Protein AF-A0A438FDI3-F1 (afdb_monomer_lite)

Foldseek 3Di:
DDDVVVVVVVVVVCVPCVVVVVCPPADPVRVCVVVVNDPPPCPPVVNDDPPPVVVVVVVVDDDDPPDPD

Structure (mmCIF, N/CA/C/O backbone):
data_AF-A0A438FDI3-F1
#
_entry.id   AF-A0A438FDI3-F1
#
loop_
_atom_site.group_PDB
_atom_site.id
_atom_site.type_symbol
_atom_site.label_atom_id
_atom_site.label_alt_id
_atom_site.label_comp_id
_atom_site.label_asym_id
_atom_site.label_entity_id
_atom_site.label_seq_id
_atom_site.pdbx_PDB_ins_code
_atom_site.Cartn_x
_atom_site.Cartn_y
_atom_site.Cartn_z
_atom_site.occupancy
_atom_site.B_iso_or_equiv
_atom_site.auth_seq_id
_atom_site.auth_comp_id
_atom_site.auth_asym_id
_atom_site.auth_atom_id
_atom_site.pdbx_PDB_model_num
ATOM 1 N N . MET A 1 1 ? 10.129 -13.571 -43.809 1.00 46.88 1 MET A N 1
ATOM 2 C CA . MET A 1 1 ? 10.529 -12.227 -44.277 1.00 46.88 1 MET A CA 1
ATOM 3 C C . MET A 1 1 ? 9.626 -11.178 -43.624 1.00 46.88 1 MET A C 1
ATOM 5 O O . MET A 1 1 ? 8.701 -10.723 -44.266 1.00 46.88 1 MET A O 1
ATOM 9 N N . ALA A 1 2 ? 9.818 -10.876 -42.330 1.00 51.59 2 ALA A N 1
ATOM 10 C CA . ALA A 1 2 ? 9.134 -9.790 -41.597 1.00 51.59 2 ALA A CA 1
ATOM 11 C C . ALA A 1 2 ? 9.632 -9.746 -40.134 1.00 51.59 2 ALA A C 1
ATOM 13 O O . ALA A 1 2 ? 8.958 -10.227 -39.233 1.00 51.59 2 ALA A O 1
ATOM 14 N N . THR A 1 3 ? 10.839 -9.237 -39.874 1.00 54.62 3 THR A N 1
ATOM 15 C CA . THR A 1 3 ? 11.379 -9.133 -38.493 1.00 54.62 3 THR A CA 1
ATOM 16 C C . THR A 1 3 ? 12.179 -7.852 -38.253 1.00 54.62 3 THR A C 1
ATOM 18 O O . THR A 1 3 ? 12.889 -7.728 -37.261 1.00 54.62 3 THR A O 1
ATOM 21 N N . ASN A 1 4 ? 12.093 -6.887 -39.168 1.00 61.09 4 ASN A N 1
ATOM 22 C CA . ASN A 1 4 ? 12.930 -5.688 -39.113 1.00 61.09 4 ASN A CA 1
ATOM 23 C C . ASN A 1 4 ? 12.187 -4.531 -38.429 1.00 61.09 4 ASN A C 1
ATOM 25 O O . ASN A 1 4 ? 12.797 -3.7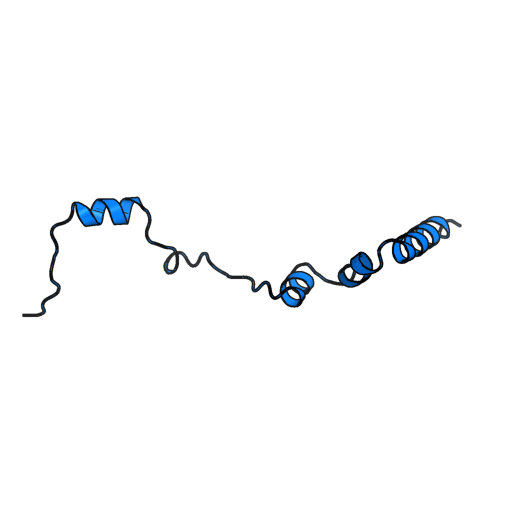72 -37.683 1.00 61.09 4 ASN A O 1
ATOM 29 N N . SER A 1 5 ? 10.863 -4.448 -38.603 1.00 56.75 5 SER A N 1
ATOM 30 C CA . SER A 1 5 ? 10.033 -3.348 -38.092 1.00 56.75 5 SER A CA 1
ATOM 31 C C . SER A 1 5 ? 9.855 -3.365 -36.569 1.00 56.75 5 SER A C 1
ATOM 33 O O . SER A 1 5 ? 9.925 -2.314 -35.938 1.00 56.75 5 SER A O 1
ATOM 35 N N . THR A 1 6 ? 9.704 -4.539 -35.945 1.00 60.22 6 THR A N 1
ATOM 36 C CA . THR A 1 6 ? 9.606 -4.674 -34.476 1.00 60.22 6 THR A CA 1
ATOM 37 C C . THR A 1 6 ? 10.934 -4.368 -33.784 1.00 60.22 6 THR A C 1
ATOM 39 O O . THR A 1 6 ? 10.965 -3.723 -32.738 1.00 60.22 6 THR A O 1
ATOM 42 N N . LYS A 1 7 ? 12.052 -4.762 -34.404 1.00 59.56 7 LYS A N 1
ATOM 43 C CA . LYS A 1 7 ? 13.408 -4.529 -33.890 1.00 59.56 7 LYS A CA 1
ATOM 44 C C . LYS A 1 7 ? 13.830 -3.062 -34.008 1.00 59.56 7 LYS A C 1
ATOM 46 O O . LYS A 1 7 ? 14.539 -2.562 -33.135 1.00 59.56 7 LYS A O 1
ATOM 51 N N . LEU A 1 8 ? 13.378 -2.367 -35.055 1.00 61.34 8 LEU A N 1
ATOM 52 C CA . LEU A 1 8 ? 13.544 -0.918 -35.208 1.00 61.34 8 LEU A CA 1
ATOM 53 C C . LEU A 1 8 ? 12.703 -0.151 -34.185 1.00 61.34 8 LEU A C 1
ATOM 55 O O . LEU A 1 8 ? 13.220 0.759 -33.549 1.00 61.34 8 LEU A O 1
ATOM 59 N N . ASN A 1 9 ? 11.451 -0.562 -33.968 1.00 64.00 9 ASN A N 1
ATOM 60 C CA . ASN A 1 9 ? 10.574 0.070 -32.987 1.00 64.00 9 ASN A CA 1
ATOM 61 C C . ASN A 1 9 ? 11.124 -0.072 -31.558 1.00 64.00 9 ASN A C 1
ATOM 63 O O . ASN A 1 9 ? 11.226 0.924 -30.851 1.00 64.00 9 ASN A O 1
ATOM 67 N N . LEU A 1 10 ? 11.611 -1.263 -31.186 1.00 66.12 10 LEU A N 1
ATOM 68 C CA . LEU A 1 10 ? 12.270 -1.483 -29.898 1.00 66.12 10 LEU A CA 1
ATOM 69 C C . LEU A 1 10 ? 13.547 -0.642 -29.755 1.00 66.12 10 LEU A C 1
ATOM 71 O O . LEU A 1 10 ? 13.767 -0.037 -28.712 1.00 66.12 10 LEU A O 1
ATOM 75 N N . LYS A 1 11 ? 14.373 -0.546 -30.808 1.00 67.38 11 LYS A N 1
ATOM 76 C CA . LYS A 1 11 ? 15.608 0.251 -30.764 1.00 67.38 11 LYS A CA 1
ATOM 77 C C . LYS A 1 11 ? 15.341 1.756 -30.638 1.00 67.38 11 LYS A C 1
ATOM 79 O O . LYS A 1 11 ? 16.072 2.433 -29.921 1.00 67.38 11 LYS A O 1
ATOM 84 N N . VAL A 1 12 ? 14.294 2.262 -31.288 1.00 68.94 12 VAL A N 1
ATOM 85 C CA . VAL A 1 12 ? 13.827 3.647 -31.123 1.00 68.94 12 VAL A CA 1
ATOM 86 C C . VAL A 1 12 ? 13.259 3.850 -29.716 1.00 68.94 12 VAL A C 1
ATOM 88 O O . VAL A 1 12 ? 13.580 4.836 -29.063 1.00 68.94 12 VAL A O 1
ATOM 91 N N . PHE A 1 13 ? 12.501 2.891 -29.187 1.00 65.62 13 PHE A N 1
ATOM 92 C CA . PHE A 1 13 ? 11.942 2.969 -27.838 1.00 65.62 13 PHE A CA 1
ATOM 93 C C . PHE A 1 13 ? 13.031 3.033 -26.750 1.00 65.62 13 PHE A C 1
ATOM 95 O O . PHE A 1 13 ? 12.960 3.880 -25.858 1.00 65.62 13 PHE A O 1
ATOM 102 N N . CYS A 1 14 ? 14.096 2.227 -26.876 1.00 64.19 14 CYS A N 1
ATOM 103 C CA . CYS A 1 14 ? 15.265 2.283 -25.989 1.00 64.19 14 CYS A CA 1
ATOM 104 C C . CYS A 1 14 ? 15.979 3.643 -26.008 1.00 64.19 14 CYS A C 1
ATOM 106 O O . CYS A 1 14 ? 16.593 4.021 -25.014 1.00 64.19 14 CYS A O 1
ATOM 108 N N . GLN A 1 15 ? 15.924 4.363 -27.133 1.00 73.81 15 GLN A N 1
ATOM 109 C CA . GLN A 1 15 ? 16.595 5.652 -27.298 1.00 73.81 15 GLN A CA 1
ATOM 110 C C . GLN A 1 15 ? 15.866 6.794 -26.574 1.00 73.81 15 GLN A C 1
ATOM 112 O O . GLN A 1 15 ? 16.524 7.724 -26.110 1.00 73.81 15 GLN A O 1
ATOM 117 N N . TYR A 1 16 ? 14.535 6.728 -26.470 1.00 75.75 16 TYR A N 1
ATOM 118 C CA . TYR A 1 16 ? 13.713 7.790 -25.877 1.00 75.75 16 TYR A CA 1
ATOM 119 C C . TYR A 1 16 ? 13.309 7.524 -24.420 1.00 75.75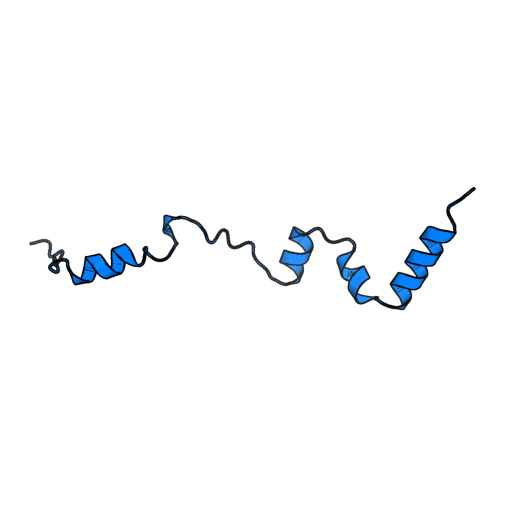 16 TYR A C 1
ATOM 121 O O . TYR A 1 16 ? 13.092 8.475 -23.674 1.00 75.75 16 TYR A O 1
ATOM 129 N N . PHE A 1 17 ? 13.240 6.259 -23.990 1.00 69.81 17 PHE A N 1
ATOM 130 C CA . PHE A 1 17 ? 12.776 5.889 -22.647 1.00 69.81 17 PHE A CA 1
ATOM 131 C C . PHE A 1 17 ? 13.707 4.873 -21.955 1.00 69.81 17 PHE A C 1
ATOM 133 O O . PHE A 1 17 ? 13.299 3.741 -21.681 1.00 69.81 17 PHE A O 1
ATOM 140 N N . PRO A 1 18 ? 14.957 5.254 -21.621 1.00 70.31 18 PRO A N 1
ATOM 141 C CA . PRO A 1 18 ? 15.924 4.351 -20.984 1.00 70.31 18 PRO A CA 1
ATOM 142 C C . PRO A 1 18 ? 15.448 3.840 -19.614 1.00 70.31 18 PRO A C 1
ATOM 144 O O . PRO A 1 18 ? 15.741 2.709 -19.232 1.00 70.31 18 PRO A O 1
ATOM 147 N N . THR A 1 19 ? 14.658 4.640 -18.894 1.00 67.38 19 THR A N 1
ATOM 148 C CA . THR A 1 19 ? 14.036 4.261 -17.618 1.00 67.38 19 THR A CA 1
ATOM 149 C C . THR A 1 19 ? 13.005 3.154 -17.774 1.00 67.38 19 THR A C 1
ATOM 151 O O . THR A 1 19 ? 12.932 2.290 -16.911 1.00 67.38 19 THR A O 1
ATOM 154 N N . VAL A 1 20 ? 12.248 3.113 -18.874 1.00 71.44 20 VAL A N 1
ATOM 155 C CA . VAL A 1 20 ? 11.260 2.046 -19.117 1.00 71.44 20 VAL A CA 1
ATOM 156 C C . VAL A 1 20 ? 11.953 0.701 -19.351 1.00 71.44 20 VAL A C 1
ATOM 158 O O . VAL A 1 20 ? 11.438 -0.337 -18.937 1.00 71.44 20 VAL A O 1
ATOM 161 N N . LEU A 1 21 ? 13.164 0.709 -19.918 1.00 71.25 21 LEU A N 1
ATOM 162 C CA . LEU A 1 21 ? 13.960 -0.507 -20.101 1.00 71.25 21 LEU A CA 1
ATOM 163 C C . LEU A 1 21 ? 14.394 -1.149 -18.781 1.00 71.25 21 LEU A C 1
A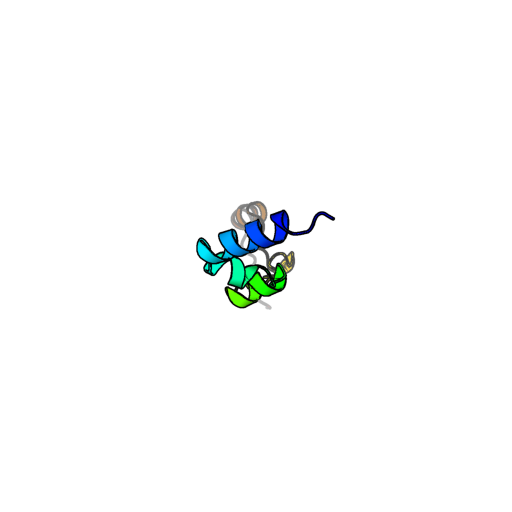TOM 165 O O . LEU A 1 21 ? 14.423 -2.374 -18.686 1.00 71.25 21 LEU A O 1
ATOM 169 N N . MET A 1 22 ? 14.676 -0.337 -17.758 1.00 75.25 22 MET A N 1
ATOM 170 C CA . MET A 1 22 ? 15.058 -0.830 -16.428 1.00 75.25 22 MET A CA 1
ATOM 171 C C . MET A 1 22 ? 13.960 -1.695 -15.795 1.00 75.25 22 MET A C 1
ATOM 173 O O . MET A 1 22 ? 14.257 -2.579 -14.995 1.00 75.25 22 MET A O 1
ATOM 177 N N . PHE A 1 23 ? 12.700 -1.482 -16.186 1.00 74.75 23 PHE A N 1
ATOM 178 C CA . PHE A 1 23 ? 11.554 -2.233 -15.675 1.00 74.75 23 PHE A CA 1
ATOM 179 C C . PHE A 1 23 ? 11.041 -3.310 -16.642 1.00 74.75 23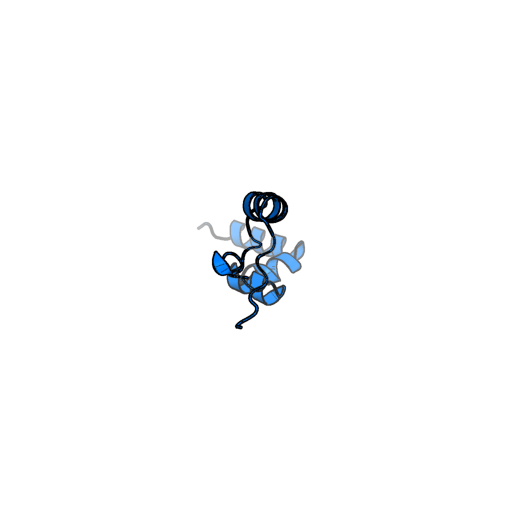 PHE A C 1
ATOM 181 O O . PHE A 1 23 ? 10.256 -4.158 -16.230 1.00 74.75 23 PHE A O 1
ATOM 188 N N . GLN A 1 24 ? 11.498 -3.337 -17.900 1.00 76.31 24 GLN A N 1
ATOM 189 C CA . GLN A 1 24 ? 10.962 -4.231 -18.938 1.00 76.31 24 GLN A CA 1
ATOM 190 C C . GLN A 1 24 ? 11.227 -5.726 -18.666 1.00 76.31 24 GLN A C 1
ATOM 192 O O . GLN A 1 24 ? 10.501 -6.580 -19.168 1.00 76.31 24 GLN A O 1
ATOM 197 N N . GLY A 1 25 ? 12.237 -6.048 -17.852 1.00 78.62 25 GLY A N 1
ATOM 198 C CA . GLY A 1 25 ? 12.544 -7.414 -17.407 1.00 78.62 25 GLY A CA 1
ATOM 199 C C . GLY A 1 25 ? 12.063 -7.749 -15.992 1.00 78.62 25 GLY A C 1
ATOM 200 O O . GLY A 1 25 ? 12.324 -8.849 -15.507 1.00 78.62 25 GLY A O 1
ATOM 201 N N . LEU A 1 26 ? 11.401 -6.815 -15.303 1.00 82.38 26 LEU A N 1
ATOM 202 C CA . LEU A 1 26 ? 10.956 -7.018 -13.928 1.00 82.38 26 LEU A CA 1
ATOM 203 C C . LEU A 1 26 ? 9.512 -7.520 -13.912 1.00 82.38 26 LEU A C 1
ATOM 205 O O . LEU A 1 26 ? 8.617 -6.927 -14.509 1.00 82.38 26 LEU A O 1
ATOM 209 N N . SER A 1 27 ? 9.266 -8.605 -13.176 1.00 83.62 27 SER A N 1
ATOM 210 C CA . SER A 1 27 ? 7.899 -8.995 -12.828 1.00 83.62 27 SER A CA 1
ATOM 211 C C . SER A 1 27 ? 7.280 -7.957 -11.888 1.00 83.62 27 SER A C 1
ATOM 213 O O . SER A 1 27 ? 8.000 -7.196 -11.241 1.00 83.62 27 SER A O 1
ATOM 215 N N . TYR A 1 28 ? 5.953 -7.959 -11.741 1.00 80.00 28 TYR A N 1
ATOM 216 C CA . TYR A 1 28 ?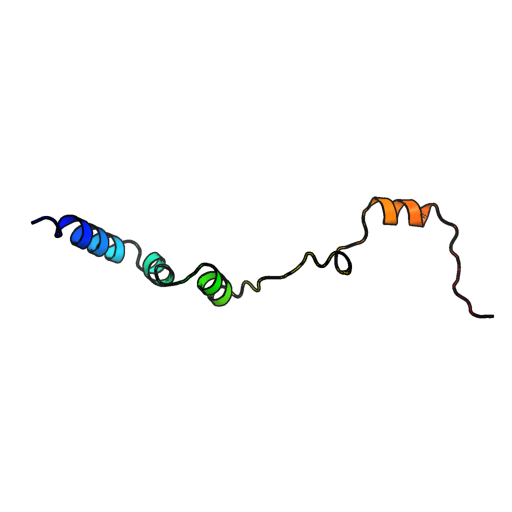 5.258 -7.094 -10.777 1.00 80.00 28 TYR A CA 1
ATOM 217 C C . TYR A 1 28 ? 5.882 -7.171 -9.369 1.00 80.00 28 TYR A C 1
ATOM 219 O O . TYR A 1 28 ? 6.205 -6.145 -8.777 1.00 80.00 28 TYR A O 1
ATOM 227 N N . GLY A 1 29 ? 6.184 -8.385 -8.894 1.00 82.12 29 GLY A N 1
ATOM 228 C CA . GLY A 1 29 ? 6.906 -8.598 -7.636 1.00 82.12 29 GLY A CA 1
ATOM 229 C C . GLY A 1 29 ? 8.349 -8.076 -7.640 1.00 82.12 29 GLY A C 1
ATOM 230 O O . GLY A 1 29 ? 8.844 -7.626 -6.609 1.00 82.12 29 GLY A O 1
ATOM 231 N N . GLY A 1 30 ? 9.031 -8.101 -8.787 1.00 84.50 30 GLY A N 1
ATOM 232 C CA . GLY A 1 30 ? 10.363 -7.513 -8.961 1.00 84.50 30 GLY A CA 1
ATOM 233 C C . GLY A 1 30 ? 10.350 -5.986 -8.871 1.00 84.50 30 GLY A C 1
ATOM 234 O O . GLY A 1 30 ? 11.175 -5.415 -8.161 1.00 84.50 30 GLY A O 1
ATOM 235 N N . VAL A 1 31 ? 9.376 -5.335 -9.513 1.00 85.56 31 VAL A N 1
ATOM 236 C CA . VAL A 1 31 ? 9.159 -3.881 -9.420 1.00 85.56 31 VAL A CA 1
ATOM 237 C C . VAL A 1 31 ? 8.819 -3.485 -7.983 1.00 85.56 31 VAL A C 1
ATOM 239 O O . VAL A 1 31 ? 9.421 -2.562 -7.444 1.00 85.56 31 VAL A O 1
ATOM 242 N N . GLN A 1 32 ? 7.925 -4.229 -7.325 1.00 82.75 32 GLN A N 1
ATOM 243 C CA . GLN A 1 32 ? 7.578 -4.008 -5.919 1.00 82.75 32 GLN A CA 1
ATOM 244 C C . GLN A 1 32 ? 8.817 -4.041 -5.012 1.00 82.75 32 GLN A C 1
ATOM 246 O O . GLN A 1 32 ? 9.049 -3.101 -4.258 1.00 82.75 32 GLN A O 1
ATOM 251 N N . ARG A 1 33 ? 9.669 -5.065 -5.140 1.00 82.75 33 ARG A N 1
ATOM 252 C CA . ARG A 1 33 ? 10.911 -5.170 -4.356 1.00 82.75 33 ARG A CA 1
ATOM 253 C C . ARG A 1 33 ? 11.907 -4.054 -4.667 1.00 82.75 33 ARG A C 1
ATOM 255 O O . ARG A 1 33 ? 12.522 -3.542 -3.738 1.00 82.75 33 ARG A O 1
ATOM 262 N N . LEU A 1 34 ? 12.052 -3.665 -5.936 1.00 85.50 34 LEU A N 1
ATOM 263 C CA . LEU A 1 34 ? 12.970 -2.598 -6.347 1.00 85.50 34 LEU A CA 1
ATOM 264 C C . LEU A 1 34 ? 12.570 -1.234 -5.765 1.00 85.50 34 LEU A C 1
ATOM 266 O O . LEU A 1 34 ? 13.435 -0.475 -5.343 1.00 85.50 34 LEU A O 1
ATOM 270 N N . LEU A 1 35 ? 11.267 -0.940 -5.708 1.00 83.69 35 LEU A N 1
ATOM 271 C CA . LEU A 1 35 ? 10.740 0.284 -5.096 1.00 83.69 35 LEU A CA 1
ATOM 272 C C . LEU A 1 35 ? 10.618 0.198 -3.564 1.00 83.69 35 LEU A C 1
ATOM 274 O O . LEU A 1 35 ? 10.152 1.145 -2.936 1.00 83.69 35 LEU A O 1
ATOM 278 N N . GLY A 1 36 ? 10.993 -0.926 -2.947 1.00 77.62 36 GLY A N 1
ATOM 279 C CA . GLY A 1 36 ? 10.797 -1.139 -1.512 1.00 77.62 36 GLY A CA 1
ATOM 280 C C . GLY A 1 36 ? 9.325 -1.284 -1.108 1.00 77.62 36 GLY A C 1
ATOM 281 O O . GLY A 1 36 ? 9.007 -1.242 0.080 1.00 77.62 36 GLY A O 1
ATOM 282 N N . PHE A 1 37 ? 8.418 -1.496 -2.068 1.00 78.69 37 PHE A N 1
ATOM 283 C CA . PHE A 1 37 ? 7.059 -1.922 -1.775 1.00 78.69 37 PHE A CA 1
ATOM 284 C C . PHE A 1 37 ? 7.086 -3.368 -1.291 1.00 78.69 37 PHE A C 1
ATOM 286 O O . PHE A 1 37 ? 7.178 -4.328 -2.057 1.00 78.69 37 PHE A O 1
ATOM 293 N N . MET A 1 38 ? 6.987 -3.527 0.021 1.00 71.50 38 MET A N 1
ATOM 294 C CA . MET A 1 38 ? 6.626 -4.801 0.619 1.00 71.50 38 MET A CA 1
ATOM 295 C C . MET A 1 38 ? 5.156 -5.072 0.313 1.00 71.50 38 MET A C 1
ATOM 297 O O . MET A 1 38 ? 4.308 -4.199 0.500 1.00 71.50 38 MET A O 1
ATOM 301 N N . HIS A 1 39 ? 4.846 -6.287 -0.141 1.00 65.06 39 HIS A N 1
ATOM 302 C CA . HIS A 1 39 ? 3.475 -6.772 -0.093 1.00 65.06 39 HIS A CA 1
ATOM 303 C C . HIS A 1 39 ? 3.097 -6.870 1.384 1.00 65.06 39 HIS A C 1
ATOM 305 O O . HIS A 1 39 ? 3.397 -7.856 2.055 1.00 65.06 39 HIS A O 1
ATOM 311 N N . THR A 1 40 ? 2.500 -5.808 1.917 1.00 65.69 40 THR A N 1
ATOM 312 C CA . THR A 1 40 ? 1.830 -5.898 3.197 1.00 65.69 40 THR A CA 1
ATOM 313 C C . THR A 1 40 ? 0.619 -6.777 2.938 1.00 65.69 40 THR A C 1
ATOM 315 O O . THR A 1 40 ? -0.341 -6.382 2.277 1.00 65.69 40 THR A O 1
ATOM 318 N N . VAL A 1 41 ? 0.666 -8.006 3.449 1.00 63.47 41 VAL A N 1
ATOM 319 C CA . VAL A 1 41 ? -0.535 -8.800 3.728 1.00 63.47 41 VAL A CA 1
ATOM 320 C C . VAL A 1 41 ? -1.263 -8.066 4.865 1.00 63.47 41 VAL A C 1
ATOM 322 O O . VAL A 1 41 ? -1.314 -8.501 6.006 1.00 63.47 41 VAL A O 1
ATOM 325 N N . GLY A 1 42 ? -1.702 -6.840 4.584 1.00 56.62 42 GLY A N 1
ATOM 326 C CA . GLY A 1 42 ? -2.247 -5.866 5.522 1.00 56.62 42 GLY A CA 1
ATOM 327 C C . GLY A 1 42 ? -3.759 -5.978 5.639 1.00 56.62 42 GLY A C 1
ATOM 328 O O . GLY A 1 42 ? -4.432 -4.996 5.921 1.00 56.62 42 GLY A O 1
ATOM 329 N N . THR A 1 43 ? -4.289 -7.168 5.391 1.00 57.25 43 THR A N 1
ATOM 330 C CA . THR A 1 43 ? -5.671 -7.545 5.678 1.00 57.25 43 THR A CA 1
ATOM 331 C C . THR A 1 43 ? -5.677 -8.896 6.382 1.00 57.25 43 THR A C 1
ATOM 333 O O . THR A 1 43 ? -6.453 -9.782 6.043 1.00 57.25 43 THR A O 1
ATOM 336 N N . ILE A 1 44 ? -4.807 -9.074 7.383 1.00 61.25 44 ILE A N 1
ATOM 337 C CA . ILE A 1 44 ? -5.117 -10.043 8.439 1.00 61.25 44 ILE A CA 1
ATOM 338 C C . ILE A 1 44 ? -6.349 -9.457 9.141 1.00 61.25 44 ILE A C 1
ATOM 340 O O . ILE A 1 44 ? -6.234 -8.344 9.660 1.00 61.25 44 ILE A O 1
ATOM 344 N N . PRO A 1 45 ? -7.522 -10.112 9.122 1.00 60.44 45 PRO A N 1
ATOM 345 C CA . PRO A 1 45 ? -8.741 -9.554 9.708 1.00 60.44 45 PRO A CA 1
ATOM 346 C C . PRO A 1 45 ? -8.540 -9.142 11.173 1.00 60.44 45 PRO A C 1
ATOM 348 O O . PRO A 1 45 ? -9.039 -8.100 11.588 1.00 60.44 45 PRO A O 1
ATOM 351 N N . GLU A 1 46 ? -7.722 -9.895 11.912 1.00 62.75 46 GLU A N 1
ATOM 352 C CA . GLU A 1 46 ? -7.302 -9.600 13.285 1.00 62.75 46 GLU A CA 1
ATOM 353 C C . GLU A 1 46 ? -6.378 -8.379 13.450 1.00 62.75 46 GLU A C 1
ATOM 355 O O . GLU A 1 46 ? -6.295 -7.841 14.551 1.00 62.75 46 GLU A O 1
ATOM 360 N N . ALA A 1 47 ? -5.668 -7.940 12.406 1.00 67.88 47 ALA A N 1
ATOM 361 C CA . ALA A 1 47 ? -4.775 -6.774 12.458 1.00 67.88 47 ALA A CA 1
ATOM 362 C C . ALA A 1 47 ? -5.422 -5.500 11.890 1.00 67.88 47 ALA A C 1
ATOM 364 O O . ALA A 1 47 ? -4.811 -4.427 11.919 1.00 67.88 47 ALA A O 1
ATOM 365 N N . LEU A 1 48 ? -6.642 -5.607 11.355 1.00 71.88 48 LEU A N 1
ATOM 366 C CA . LEU A 1 48 ? -7.406 -4.448 10.922 1.00 71.88 48 LEU A CA 1
ATOM 367 C C . LEU A 1 48 ? -7.870 -3.649 12.143 1.00 71.88 48 LEU A C 1
ATOM 369 O O . LEU A 1 48 ? -8.218 -4.230 13.174 1.00 71.88 48 LEU A O 1
ATOM 373 N N . PRO A 1 49 ? -7.915 -2.309 12.042 1.00 72.56 49 PRO A N 1
ATOM 374 C CA . PRO A 1 4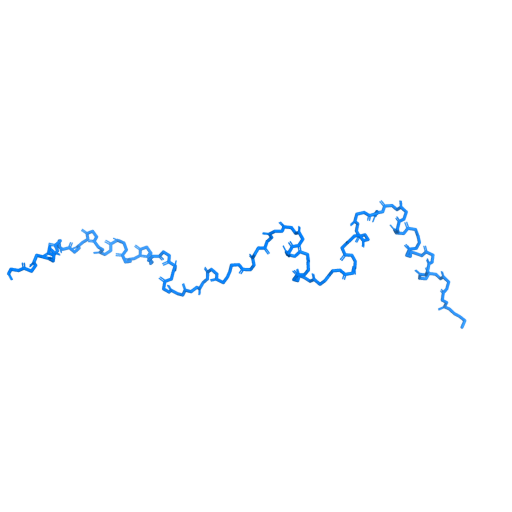9 ? -8.536 -1.515 13.085 1.00 72.56 49 PRO A CA 1
ATOM 375 C C . PRO A 1 49 ? -9.982 -1.999 13.286 1.00 72.56 49 PRO A C 1
ATOM 377 O O . PRO A 1 49 ? -10.667 -2.292 12.297 1.00 72.56 49 PRO A O 1
ATOM 380 N N . PRO A 1 50 ? -10.461 -2.091 14.541 1.00 76.31 50 PRO A N 1
ATOM 381 C CA . PRO A 1 50 ? -11.816 -2.536 14.819 1.00 76.31 50 PRO A CA 1
ATOM 382 C C . PRO A 1 50 ? -12.817 -1.688 14.020 1.00 76.31 50 PRO A C 1
ATOM 384 O O . PRO A 1 50 ? -12.616 -0.475 13.871 1.00 76.31 50 PRO A O 1
ATOM 387 N N . PRO A 1 51 ? -13.903 -2.291 13.503 1.00 83.50 51 PRO A N 1
ATOM 388 C CA . PRO A 1 51 ? -14.930 -1.556 12.781 1.00 83.50 51 PRO A CA 1
ATOM 389 C C . PRO A 1 51 ? -15.411 -0.338 13.574 1.00 83.50 51 PRO A C 1
ATOM 391 O O . PRO A 1 51 ? -15.538 -0.384 14.799 1.00 83.50 51 PRO A O 1
ATOM 394 N N . ARG A 1 52 ? -15.742 0.758 12.878 1.00 84.75 52 ARG A N 1
ATOM 395 C CA . ARG A 1 52 ? -16.245 1.984 13.528 1.00 84.75 52 ARG A CA 1
ATOM 396 C C . ARG A 1 52 ? -17.461 1.718 14.419 1.00 84.75 52 ARG A C 1
ATOM 398 O O . ARG A 1 52 ? -17.594 2.346 15.461 1.00 84.75 52 ARG A O 1
ATOM 405 N N . SER A 1 53 ? -18.315 0.771 14.038 1.00 88.25 53 SER A N 1
ATOM 406 C CA . SER A 1 53 ? -19.457 0.327 14.843 1.00 88.25 53 SER A CA 1
ATOM 407 C C . SER A 1 53 ? -19.036 -0.237 16.203 1.00 88.25 53 SER A C 1
ATOM 409 O O . SER A 1 53 ? -19.670 0.079 17.206 1.00 88.25 53 SER A O 1
ATOM 411 N N . THR A 1 54 ? -17.945 -1.004 16.261 1.00 84.69 54 THR A N 1
ATOM 412 C CA . THR A 1 54 ? -17.376 -1.535 17.508 1.00 84.69 54 THR A CA 1
ATOM 413 C C . THR A 1 54 ? -16.887 -0.408 18.416 1.00 84.69 54 THR A C 1
ATOM 415 O O . THR A 1 54 ? -17.168 -0.425 19.613 1.00 84.69 54 THR A O 1
ATOM 418 N N . LEU A 1 55 ? -16.225 0.611 17.855 1.00 84.50 55 LEU A N 1
ATOM 419 C CA . LEU A 1 55 ? -15.808 1.794 18.618 1.00 84.50 55 LEU A CA 1
ATOM 420 C C . LEU A 1 55 ? -17.015 2.565 19.168 1.00 84.50 55 LEU A C 1
ATOM 422 O O . LEU A 1 55 ? -17.051 2.875 20.355 1.00 84.50 55 LEU A O 1
ATOM 426 N N . LEU A 1 56 ? -18.027 2.822 18.333 1.00 89.25 56 LEU A N 1
ATOM 427 C CA . LEU A 1 56 ? -19.248 3.520 18.747 1.00 89.25 56 LEU A CA 1
ATOM 428 C C . LEU A 1 56 ? -20.005 2.754 19.840 1.00 89.25 56 LEU A C 1
ATOM 430 O O . LEU A 1 56 ? -20.423 3.349 20.830 1.00 89.25 56 LEU A O 1
ATOM 434 N N . SER A 1 57 ? -20.126 1.431 19.709 1.00 83.50 57 SER A N 1
ATOM 435 C CA . SER A 1 57 ? -20.753 0.590 20.730 1.00 83.50 57 SER A CA 1
ATOM 436 C C . SER A 1 57 ? -19.962 0.570 22.040 1.00 83.50 57 SER A C 1
ATOM 438 O O . SER A 1 57 ? -20.569 0.452 23.102 1.00 83.50 57 SER A O 1
ATOM 440 N N . SER A 1 58 ? -18.630 0.693 21.993 1.00 78.94 58 SER A N 1
ATOM 441 C CA . SER A 1 58 ? -17.796 0.726 23.199 1.00 78.94 58 SER A CA 1
ATOM 442 C C . SER A 1 58 ? -18.088 1.943 24.075 1.00 78.94 58 SER A C 1
ATOM 444 O O . SER A 1 58 ? -18.044 1.816 25.294 1.00 78.94 58 SER A O 1
ATOM 446 N N . PHE A 1 59 ? -18.412 3.099 23.488 1.00 80.81 59 PHE A N 1
ATOM 447 C CA . PHE A 1 59 ? -18.790 4.296 24.254 1.00 80.81 59 PHE A CA 1
ATOM 448 C C . PHE A 1 59 ? -20.158 4.166 24.929 1.00 80.81 59 PHE A C 1
ATOM 450 O O . PHE A 1 59 ? -20.415 4.821 25.934 1.00 80.81 59 PHE A O 1
ATOM 457 N N . MET A 1 60 ? -21.023 3.309 24.387 1.00 84.38 60 MET A N 1
ATOM 458 C CA . MET A 1 60 ? -22.349 3.025 24.939 1.00 84.38 60 MET A CA 1
ATOM 459 C C . MET A 1 60 ? -22.316 1.890 25.971 1.00 84.38 60 MET A C 1
ATOM 461 O O . MET A 1 60 ? -23.303 1.657 26.666 1.00 84.38 60 MET A O 1
ATOM 465 N N . SER A 1 61 ? -21.196 1.169 26.074 1.00 77.00 61 SER A N 1
ATOM 466 C CA . SER A 1 61 ? -21.028 0.078 27.027 1.00 77.00 61 SER A CA 1
ATOM 467 C C . SER A 1 61 ? -20.465 0.604 28.351 1.00 77.00 61 SER A C 1
ATOM 469 O O . SER A 1 61 ? -19.442 1.289 28.348 1.00 77.00 61 SER A O 1
ATOM 471 N N . PRO A 1 62 ? -21.044 0.228 29.506 1.00 76.00 62 PRO A N 1
ATOM 472 C CA . PRO A 1 62 ? -20.437 0.494 30.805 1.00 76.00 62 PRO A CA 1
ATOM 473 C C . PRO A 1 62 ? -19.024 -0.102 30.880 1.00 76.00 62 PRO A C 1
ATOM 475 O O . PRO A 1 62 ? -18.814 -1.263 30.513 1.00 76.00 62 PRO A O 1
ATOM 478 N N . HIS A 1 63 ? -18.054 0.681 31.361 1.00 72.56 63 HIS A N 1
ATOM 479 C CA . HIS A 1 63 ? -16.678 0.229 31.563 1.00 72.56 63 HIS A CA 1
ATOM 480 C C . HIS A 1 63 ? -16.661 -0.932 32.567 1.00 72.56 63 HIS A C 1
ATOM 482 O O . HIS A 1 63 ? -16.997 -0.750 33.736 1.00 72.56 63 HIS A O 1
ATOM 488 N N . LYS A 1 64 ? -16.229 -2.122 32.136 1.00 67.56 64 LYS A N 1
ATOM 489 C CA . LYS A 1 64 ? -15.982 -3.266 33.024 1.00 67.56 64 LYS A CA 1
ATOM 490 C C . LYS A 1 64 ? -14.497 -3.301 33.370 1.00 67.56 64 LYS A C 1
ATOM 492 O O . LYS A 1 64 ? -13.714 -3.790 32.554 1.00 67.56 64 LYS A O 1
ATOM 497 N N . PRO A 1 65 ? -14.070 -2.762 34.526 1.00 70.06 65 PRO A N 1
ATOM 498 C CA . PRO A 1 65 ? -12.683 -2.897 34.920 1.00 70.06 65 PRO A CA 1
ATOM 499 C C . PRO A 1 65 ? -12.433 -4.388 35.156 1.00 70.06 65 PRO A C 1
ATOM 501 O O . PRO A 1 65 ? -13.085 -5.012 35.990 1.00 70.06 65 PRO A O 1
ATOM 504 N N . ASN A 1 66 ? -11.532 -4.978 34.373 1.00 66.81 66 ASN A N 1
ATOM 505 C CA . ASN A 1 66 ? -11.064 -6.344 34.585 1.00 66.81 66 ASN A CA 1
ATOM 506 C C . ASN A 1 66 ? -10.120 -6.347 35.796 1.00 66.81 66 ASN A C 1
ATOM 508 O O . ASN A 1 66 ? -8.913 -6.541 35.667 1.00 66.81 66 ASN A O 1
ATOM 512 N N . VAL A 1 67 ? -10.663 -6.018 36.968 1.00 64.00 67 VAL A N 1
ATOM 513 C CA . VAL A 1 67 ? -9.974 -6.197 38.241 1.00 64.00 67 VAL A CA 1
ATOM 514 C C . VAL A 1 67 ? -10.252 -7.635 38.634 1.00 64.00 67 VAL A C 1
ATOM 516 O O . VAL A 1 67 ? -11.386 -7.984 38.959 1.00 64.00 67 VAL A O 1
ATOM 519 N N . ARG A 1 68 ? -9.231 -8.490 38.543 1.00 63.19 68 ARG A N 1
ATOM 520 C CA . ARG A 1 68 ? -9.274 -9.767 39.254 1.00 63.19 68 ARG A CA 1
ATOM 521 C C . ARG A 1 68 ? -9.305 -9.403 40.739 1.00 63.19 68 ARG A C 1
ATOM 523 O O . ARG A 1 68 ? -8.337 -8.816 41.218 1.00 63.19 68 ARG A O 1
ATOM 530 N N . GLN A 1 69 ? -10.446 -9.624 41.389 1.00 54.53 69 GLN A N 1
ATOM 531 C CA . GLN A 1 69 ? -10.537 -9.590 42.849 1.00 54.53 69 GLN A CA 1
ATOM 532 C C . GLN A 1 69 ? -9.799 -10.788 43.438 1.00 54.53 69 GLN A C 1
ATOM 534 O O . GLN A 1 69 ? -9.799 -11.852 42.774 1.00 54.53 69 GLN A O 1
#

Organism: Vitis vinifera (NCBI:txid29760)

pLDDT: mean 71.73, std 10.03, range [46.88, 89.25]

Sequence (69 aa):
MATNSTKLNLKVFCQYFPTVLMFQGLSYGGVQRLLGFMHTVGTIPEALPPPRSTLLSSFMSPHKPNVRQ

Radius of gyration: 27.03 Å; chains: 1; bounding box: 39×20×87 Å

Secondary structure (DSSP, 8-state):
---SHHHHHHHHHHHH-HHHHHHHT--HHHHHHHTT--------GGGSPPPHHHHHHHHHSPP------